Protein AF-A0A147BVW3-F1 (afdb_monomer)

Structure (mmCIF, N/CA/C/O backbone):
data_AF-A0A147BVW3-F1
#
_entry.id   AF-A0A147BVW3-F1
#
loop_
_atom_site.group_PDB
_atom_site.id
_atom_site.type_symbol
_atom_site.label_atom_id
_atom_site.label_alt_id
_atom_site.label_comp_id
_atom_site.label_asym_id
_atom_site.label_entity_id
_atom_site.label_seq_id
_atom_site.pdbx_PDB_ins_code
_atom_site.Cartn_x
_atom_site.Cartn_y
_atom_site.Cartn_z
_atom_site.occupancy
_atom_site.B_iso_or_equiv
_atom_site.auth_seq_id
_a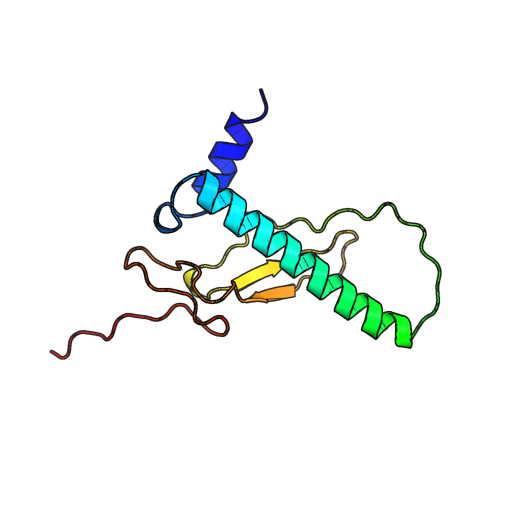tom_site.auth_comp_id
_atom_site.auth_asym_id
_atom_site.auth_atom_id
_atom_site.pdbx_PDB_model_num
ATOM 1 N N . GLY A 1 1 ? 1.844 28.881 -2.494 1.00 43.19 1 GLY A N 1
ATOM 2 C CA . GLY A 1 1 ? 0.877 28.072 -1.736 1.00 43.19 1 GLY A CA 1
ATOM 3 C C . GLY A 1 1 ? 0.669 26.772 -2.470 1.00 43.19 1 GLY A C 1
ATOM 4 O O . GLY A 1 1 ? -0.100 26.756 -3.406 1.00 43.19 1 GLY A O 1
ATOM 5 N N . THR A 1 2 ? 1.396 25.727 -2.085 1.00 51.91 2 THR A N 1
ATOM 6 C CA . THR A 1 2 ? 1.487 24.451 -2.832 1.00 51.91 2 THR A CA 1
ATOM 7 C C . THR A 1 2 ? 0.999 23.261 -1.991 1.00 51.91 2 THR A C 1
ATOM 9 O O . THR A 1 2 ? 0.745 22.173 -2.499 1.00 51.91 2 THR A O 1
ATOM 12 N N . ASN A 1 3 ? 0.810 23.479 -0.683 1.00 58.12 3 ASN A N 1
ATOM 13 C CA . ASN A 1 3 ? 0.397 22.440 0.260 1.00 58.12 3 ASN A CA 1
ATOM 14 C C . ASN A 1 3 ? -1.096 22.101 0.182 1.00 58.12 3 ASN A C 1
ATOM 16 O O . ASN A 1 3 ? -1.441 20.948 0.393 1.00 58.12 3 ASN A O 1
ATOM 20 N N . LYS A 1 4 ? -1.983 23.061 -0.126 1.00 59.66 4 LYS A N 1
ATOM 21 C CA . LYS A 1 4 ? -3.441 22.834 -0.066 1.00 59.66 4 LYS A CA 1
ATOM 22 C C . LYS A 1 4 ? -3.944 21.896 -1.167 1.00 59.66 4 LYS A C 1
ATOM 24 O O . LYS A 1 4 ? -4.655 20.952 -0.852 1.00 59.66 4 LYS A O 1
ATOM 29 N N . GLU A 1 5 ? -3.545 22.107 -2.421 1.00 66.12 5 GLU A N 1
ATOM 30 C CA . GLU A 1 5 ? -3.935 21.224 -3.535 1.00 66.12 5 GLU A CA 1
ATOM 31 C C . GLU A 1 5 ? -3.402 19.803 -3.346 1.00 66.12 5 GLU A C 1
ATOM 33 O O . GLU A 1 5 ? -4.149 18.839 -3.490 1.00 66.12 5 GLU A O 1
ATOM 38 N N . THR A 1 6 ? -2.141 19.676 -2.925 1.00 65.50 6 THR A N 1
ATOM 39 C CA . THR A 1 6 ? -1.521 18.381 -2.618 1.00 65.50 6 THR A CA 1
ATOM 40 C C . THR A 1 6 ? -2.260 17.657 -1.488 1.00 65.50 6 THR A C 1
ATOM 42 O O . THR A 1 6 ? -2.471 16.451 -1.575 1.00 65.50 6 THR A O 1
ATOM 45 N N . LEU A 1 7 ? -2.705 18.380 -0.450 1.00 67.94 7 LEU A N 1
ATOM 46 C CA . LEU A 1 7 ? -3.504 17.822 0.649 1.00 67.94 7 LEU A CA 1
ATOM 47 C C . LEU A 1 7 ? -4.872 17.317 0.176 1.00 67.94 7 LEU A C 1
ATOM 49 O O . LEU A 1 7 ? -5.304 16.243 0.584 1.00 67.94 7 LEU A O 1
ATOM 53 N N . VAL A 1 8 ? -5.547 18.091 -0.678 1.00 71.75 8 VAL A N 1
ATOM 54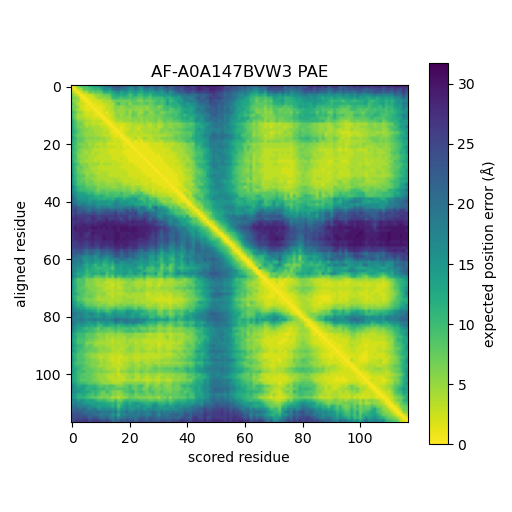 C CA . VAL A 1 8 ? -6.868 17.746 -1.224 1.00 71.75 8 VAL A CA 1
ATOM 55 C C . VAL A 1 8 ? -6.770 16.513 -2.121 1.00 71.75 8 VAL A C 1
ATOM 57 O O . VAL A 1 8 ? -7.552 15.580 -1.962 1.00 71.75 8 VAL A O 1
ATOM 60 N N . LEU A 1 9 ? -5.769 16.457 -3.002 1.00 71.81 9 LEU A N 1
ATOM 61 C CA . LEU A 1 9 ? -5.487 15.284 -3.833 1.00 71.81 9 LEU A CA 1
ATOM 62 C C . LEU A 1 9 ? -5.213 14.035 -2.990 1.00 71.81 9 LEU A C 1
ATOM 64 O O . LEU A 1 9 ? -5.760 12.970 -3.285 1.00 71.81 9 LEU A O 1
ATOM 68 N N . LEU A 1 10 ? -4.422 14.165 -1.920 1.00 74.12 10 LEU A N 1
ATOM 69 C CA . LEU A 1 10 ? -4.145 13.064 -0.995 1.00 74.12 10 LEU A CA 1
ATOM 70 C C . LEU A 1 10 ? -5.406 12.593 -0.268 1.00 74.12 10 LEU A C 1
ATOM 72 O O . LEU A 1 10 ? -5.647 11.392 -0.188 1.00 74.12 10 LEU A O 1
ATOM 76 N N . ASN A 1 11 ? -6.225 13.516 0.232 1.00 73.31 11 ASN A N 1
ATOM 77 C CA . ASN A 1 11 ? -7.444 13.169 0.959 1.00 73.31 11 ASN A CA 1
ATOM 78 C C . ASN A 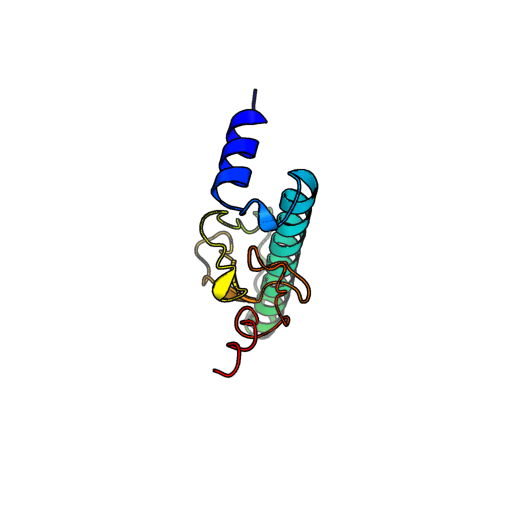1 11 ? -8.529 12.560 0.070 1.00 73.31 11 ASN A C 1
ATOM 80 O O . ASN A 1 11 ? -9.230 11.664 0.527 1.00 73.31 11 ASN A O 1
ATOM 84 N N . ASN A 1 12 ? -8.639 12.996 -1.185 1.00 75.62 12 ASN A N 1
ATOM 85 C CA . ASN A 1 12 ? -9.605 12.437 -2.130 1.00 75.62 12 ASN A CA 1
ATOM 86 C C . ASN A 1 12 ? -9.199 11.047 -2.633 1.00 75.62 12 ASN A C 1
ATOM 88 O O . ASN A 1 12 ? -10.059 10.242 -2.977 1.00 75.62 12 ASN A O 1
ATOM 92 N N . SER A 1 13 ? -7.896 10.773 -2.697 1.00 76.81 13 SER A N 1
ATOM 93 C CA . SER A 1 13 ? -7.376 9.544 -3.303 1.00 76.81 13 SER A CA 1
ATOM 94 C C . SER A 1 13 ? -7.051 8.454 -2.282 1.00 76.81 13 SER A C 1
ATOM 96 O O . SER A 1 13 ? -7.150 7.268 -2.586 1.00 76.81 13 SER A O 1
ATOM 98 N N . VAL A 1 14 ? -6.662 8.845 -1.065 1.00 83.75 14 VAL A N 1
ATOM 99 C CA . VAL A 1 14 ? -6.388 7.927 0.041 1.00 83.75 14 VAL A CA 1
ATOM 100 C C . VAL A 1 14 ? -7.523 8.033 1.063 1.00 83.75 14 VAL A C 1
ATOM 102 O O . VAL A 1 14 ? -7.678 9.090 1.692 1.00 83.75 14 VAL A O 1
ATOM 105 N N . PRO A 1 15 ? -8.303 6.957 1.265 1.00 84.75 15 PRO A N 1
ATOM 106 C CA . PRO A 1 15 ? -9.438 6.962 2.176 1.00 84.75 15 PRO A CA 1
ATOM 107 C C . PRO A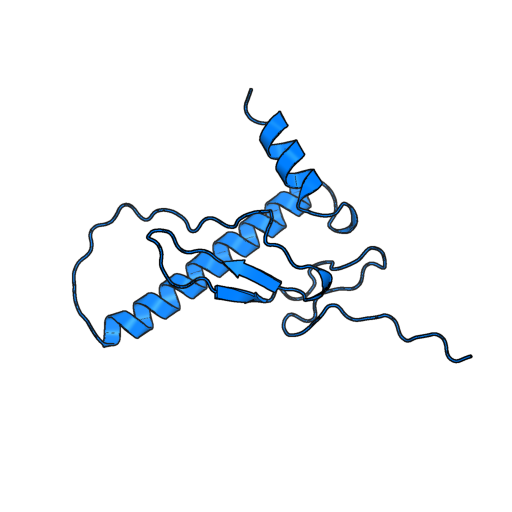 1 15 ? -9.067 7.348 3.610 1.00 84.75 15 PRO A C 1
ATOM 109 O O . PRO A 1 15 ? -7.959 7.098 4.080 1.00 84.75 15 PRO A O 1
ATOM 112 N N . GLU A 1 16 ? -10.026 7.912 4.342 1.00 85.31 16 GLU A N 1
ATOM 113 C CA . GLU A 1 16 ? -9.843 8.311 5.746 1.00 85.31 16 GLU A CA 1
ATOM 114 C C . GLU A 1 16 ? -9.498 7.145 6.675 1.00 85.31 16 GLU A C 1
ATOM 116 O O . GLU A 1 16 ? -8.789 7.342 7.656 1.00 85.31 16 GLU A O 1
ATOM 121 N N . PHE A 1 17 ? -9.935 5.923 6.352 1.00 84.44 17 PHE A N 1
ATOM 122 C CA . PHE A 1 17 ? -9.635 4.748 7.174 1.00 84.44 17 PHE A CA 1
ATOM 123 C C . PHE A 1 17 ? -8.141 4.408 7.221 1.00 84.44 17 PHE A C 1
ATOM 125 O O . PHE A 1 17 ? -7.728 3.675 8.112 1.00 84.44 17 PHE A O 1
ATOM 132 N N . VAL A 1 18 ? -7.337 4.916 6.278 1.00 84.69 18 VAL A N 1
ATOM 133 C CA . VAL A 1 18 ? -5.878 4.730 6.277 1.00 84.69 18 VAL A CA 1
ATOM 134 C C . VAL A 1 18 ? -5.226 5.496 7.427 1.00 84.69 18 VAL A C 1
ATOM 136 O O . VAL A 1 18 ? -4.205 5.048 7.935 1.00 84.69 18 VAL A O 1
ATOM 139 N N . GLY A 1 19 ? -5.827 6.613 7.851 1.00 85.12 19 GLY A N 1
ATOM 140 C CA . GLY A 1 19 ? -5.347 7.426 8.962 1.00 85.12 19 GLY A CA 1
ATOM 141 C C . GLY A 1 19 ? -5.208 8.911 8.631 1.00 85.12 19 GLY A C 1
ATOM 142 O O . GLY A 1 19 ? -5.835 9.452 7.715 1.00 85.12 19 GLY A O 1
ATOM 143 N N . SER A 1 20 ? -4.380 9.577 9.426 1.00 86.69 20 SER A N 1
ATOM 144 C CA . SER A 1 2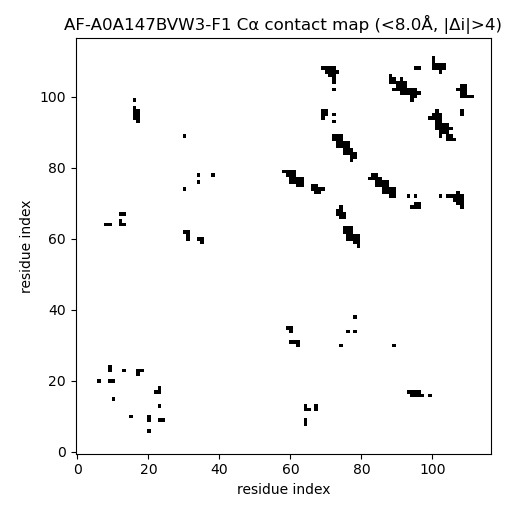0 ? -3.993 10.980 9.318 1.00 86.69 20 SER A CA 1
ATOM 145 C C . SER A 1 20 ? -3.220 11.288 8.031 1.00 86.69 20 SER A C 1
ATOM 147 O O . SER A 1 20 ? -2.716 10.407 7.338 1.00 86.69 20 SER A O 1
ATOM 149 N N . TYR A 1 21 ? -3.089 12.574 7.704 1.00 83.19 21 TYR A N 1
ATOM 150 C CA . TYR A 1 21 ? -2.353 13.016 6.517 1.00 83.19 21 TYR A CA 1
ATOM 151 C C . TYR A 1 21 ? -0.901 12.508 6.465 1.00 83.19 21 TYR A C 1
ATOM 153 O O . TYR A 1 21 ? -0.419 12.157 5.388 1.00 83.19 21 TYR A O 1
ATOM 161 N N . GLU A 1 22 ? -0.222 12.437 7.611 1.00 83.81 22 GLU A N 1
ATOM 162 C CA . GLU A 1 22 ? 1.153 11.936 7.681 1.00 83.81 22 GLU A CA 1
ATOM 163 C C . GLU A 1 22 ? 1.219 10.417 7.446 1.00 83.81 22 GLU A C 1
ATOM 165 O O . GLU A 1 22 ? 2.050 9.974 6.658 1.00 83.81 22 GLU A O 1
ATOM 170 N N . GLU A 1 23 ? 0.277 9.632 7.981 1.00 86.06 23 GLU A N 1
ATOM 171 C CA . GLU A 1 23 ? 0.180 8.187 7.689 1.00 86.06 23 GLU A CA 1
ATOM 172 C C . GLU A 1 23 ? -0.097 7.931 6.199 1.00 86.06 23 GLU A C 1
ATOM 174 O O . GLU A 1 23 ? 0.506 7.057 5.573 1.00 86.06 23 GLU A O 1
ATOM 179 N N . LYS A 1 24 ? -0.964 8.744 5.581 1.00 85.62 24 LYS A N 1
ATOM 180 C CA . LYS A 1 24 ? -1.250 8.652 4.141 1.00 85.62 24 LYS A CA 1
ATOM 181 C C . LYS A 1 24 ? -0.017 8.973 3.287 1.00 85.62 24 LYS A C 1
ATOM 183 O O . LYS A 1 24 ? 0.221 8.307 2.279 1.00 85.62 24 LYS A O 1
ATOM 188 N N . LYS A 1 25 ? 0.773 9.984 3.670 1.00 84.44 25 LYS A N 1
ATOM 189 C CA . LYS A 1 25 ? 2.042 10.323 3.002 1.00 84.44 25 LYS A CA 1
ATOM 190 C C . LYS A 1 25 ? 3.072 9.207 3.135 1.00 84.44 25 LYS A C 1
ATOM 192 O O . LYS A 1 25 ? 3.733 8.880 2.151 1.00 84.44 25 LYS A O 1
ATOM 197 N N . GLU A 1 26 ? 3.223 8.647 4.331 1.00 85.81 26 GLU A N 1
ATOM 198 C CA . GLU A 1 26 ? 4.178 7.572 4.601 1.00 85.81 26 GLU A CA 1
ATOM 199 C C . GLU A 1 26 ? 3.843 6.319 3.782 1.00 85.81 26 GLU A C 1
ATOM 201 O O . GLU A 1 26 ? 4.718 5.733 3.134 1.00 85.81 26 GLU A O 1
ATOM 206 N N . LEU A 1 27 ? 2.553 5.976 3.702 1.00 85.38 27 LEU A N 1
ATOM 207 C CA . LEU A 1 27 ? 2.068 4.895 2.851 1.00 85.38 27 LEU A CA 1
ATOM 208 C C . LEU A 1 27 ? 2.438 5.126 1.378 1.00 85.38 27 LEU A C 1
ATOM 210 O O . LEU A 1 27 ? 2.974 4.236 0.715 1.00 85.38 27 LEU A O 1
ATOM 214 N N . LEU A 1 28 ? 2.223 6.342 0.869 1.00 82.62 28 LEU A N 1
ATOM 215 C CA . LEU A 1 28 ? 2.605 6.701 -0.496 1.00 82.62 28 LEU A CA 1
ATOM 216 C C . LEU A 1 28 ? 4.113 6.610 -0.739 1.00 82.62 28 LEU A C 1
ATOM 218 O O . LEU A 1 28 ? 4.540 6.094 -1.772 1.00 82.62 28 LEU A O 1
ATOM 222 N N . SER A 1 29 ? 4.919 7.101 0.203 1.00 83.12 29 SER A N 1
ATOM 223 C CA . SER A 1 29 ? 6.382 7.018 0.139 1.00 83.12 29 SER A CA 1
ATOM 224 C C . SER A 1 29 ? 6.847 5.561 0.035 1.00 83.12 29 SER A C 1
ATOM 226 O O . SER A 1 29 ? 7.716 5.218 -0.776 1.00 83.12 29 SER A O 1
ATOM 228 N N . THR A 1 30 ? 6.188 4.672 0.780 1.00 84.81 30 THR A N 1
ATOM 229 C CA . THR A 1 30 ? 6.429 3.226 0.736 1.00 84.81 30 THR A CA 1
ATOM 230 C C . THR A 1 30 ? 6.085 2.642 -0.633 1.00 84.81 30 THR A C 1
ATOM 232 O O . THR A 1 30 ? 6.878 1.885 -1.200 1.00 84.81 30 THR A O 1
ATOM 235 N N . PHE A 1 31 ? 4.949 3.030 -1.220 1.00 83.81 31 PHE A N 1
ATOM 236 C CA . PHE A 1 31 ? 4.586 2.596 -2.569 1.00 83.81 31 PHE A CA 1
ATOM 237 C C . PHE A 1 31 ? 5.618 3.055 -3.611 1.00 83.81 31 PHE A C 1
ATOM 239 O O . PHE A 1 31 ? 6.043 2.250 -4.442 1.00 83.81 31 PHE A O 1
ATOM 246 N N . ILE A 1 32 ? 6.069 4.317 -3.552 1.00 79.56 32 ILE A N 1
ATOM 247 C CA . ILE A 1 32 ? 7.076 4.875 -4.478 1.00 79.56 32 ILE A CA 1
ATOM 248 C C . ILE A 1 32 ? 8.399 4.115 -4.348 1.00 79.56 32 ILE A C 1
ATOM 250 O O . ILE A 1 32 ? 9.034 3.778 -5.349 1.00 79.56 32 ILE A O 1
ATOM 254 N N . THR A 1 33 ? 8.803 3.803 -3.118 1.00 82.19 33 THR A N 1
ATOM 255 C CA . THR A 1 33 ? 10.016 3.025 -2.844 1.00 82.19 33 THR A CA 1
ATOM 256 C C . THR A 1 33 ? 9.910 1.625 -3.442 1.00 82.19 33 THR A C 1
ATOM 258 O O . THR A 1 33 ? 10.792 1.212 -4.192 1.00 82.19 33 THR A O 1
ATOM 261 N N . SER A 1 34 ? 8.789 0.936 -3.214 1.00 80.00 34 SER A N 1
ATOM 262 C CA . SER A 1 34 ? 8.530 -0.392 -3.781 1.00 80.00 34 SER A CA 1
ATOM 263 C C . SER A 1 34 ? 8.554 -0.373 -5.318 1.00 80.00 34 SER A C 1
ATOM 265 O O . SER A 1 34 ? 9.182 -1.223 -5.953 1.00 80.00 34 SER A O 1
ATOM 267 N N . CYS A 1 35 ? 7.946 0.649 -5.930 1.00 77.06 35 CYS A N 1
ATOM 268 C CA . CYS A 1 35 ? 7.998 0.907 -7.370 1.00 77.06 35 CYS A CA 1
ATOM 269 C C . CYS A 1 35 ? 9.435 0.999 -7.902 1.00 77.06 35 CYS A C 1
ATOM 271 O O . CYS A 1 35 ? 9.782 0.364 -8.901 1.00 77.06 35 CYS A O 1
ATOM 273 N N . ASN A 1 36 ? 10.280 1.783 -7.226 1.00 74.38 36 ASN A N 1
ATOM 274 C CA . ASN A 1 36 ? 11.686 1.953 -7.585 1.00 74.38 36 ASN A CA 1
ATOM 275 C C . ASN A 1 36 ? 12.467 0.642 -7.480 1.00 74.38 36 ASN A C 1
ATOM 277 O O . ASN A 1 36 ? 13.203 0.291 -8.403 1.00 74.38 36 ASN A O 1
ATOM 281 N N . THR A 1 37 ? 12.273 -0.112 -6.398 1.00 75.50 37 THR A N 1
ATOM 282 C CA . THR A 1 37 ? 12.922 -1.413 -6.201 1.00 75.50 37 THR A CA 1
ATOM 283 C C . THR A 1 37 ? 12.519 -2.406 -7.289 1.00 75.50 37 THR A C 1
ATOM 285 O O . THR A 1 37 ? 13.377 -3.078 -7.865 1.00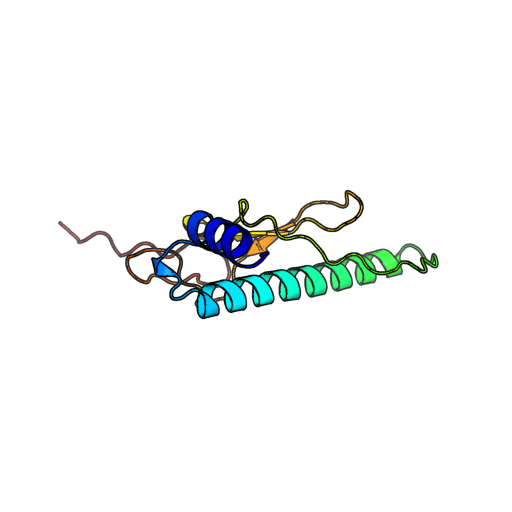 75.50 37 THR A O 1
ATOM 288 N N . LYS A 1 38 ? 11.223 -2.479 -7.628 1.00 72.88 38 LYS A N 1
ATOM 289 C CA . LYS A 1 38 ? 10.747 -3.369 -8.693 1.00 72.88 38 LYS A CA 1
ATOM 290 C C . LYS A 1 38 ? 11.305 -2.960 -10.052 1.00 72.88 38 LYS A C 1
ATOM 292 O O . LYS A 1 38 ? 11.749 -3.838 -10.787 1.00 72.88 38 LYS A O 1
ATOM 297 N N . ARG A 1 39 ? 11.358 -1.656 -10.355 1.00 68.56 39 ARG A N 1
ATOM 298 C CA . ARG A 1 39 ? 12.006 -1.145 -11.570 1.00 68.56 39 ARG A CA 1
ATOM 299 C C . ARG A 1 39 ? 13.454 -1.610 -11.642 1.00 68.56 39 ARG A C 1
ATOM 301 O O . ARG A 1 39 ? 13.792 -2.237 -12.629 1.00 68.56 39 ARG A O 1
ATOM 308 N N . MET A 1 40 ? 14.270 -1.381 -10.609 1.00 64.12 40 MET A N 1
ATOM 309 C CA . MET A 1 40 ? 15.682 -1.792 -10.618 1.00 64.12 40 MET A CA 1
ATOM 310 C C . MET A 1 40 ? 15.872 -3.298 -10.812 1.00 64.12 40 MET A C 1
ATOM 312 O O . MET A 1 40 ? 16.797 -3.704 -11.509 1.00 64.12 40 MET A O 1
ATOM 316 N N . ASN A 1 41 ? 14.988 -4.130 -10.256 1.00 61.47 41 ASN A N 1
ATOM 317 C CA . ASN A 1 41 ? 15.008 -5.568 -10.518 1.00 61.47 41 ASN A CA 1
ATOM 318 C C . ASN A 1 41 ? 14.686 -5.891 -11.984 1.00 61.47 41 ASN A C 1
ATOM 320 O O . ASN A 1 41 ? 15.366 -6.724 -12.572 1.00 61.47 41 ASN A O 1
ATOM 324 N N . VAL A 1 42 ? 13.703 -5.221 -12.594 1.00 59.88 42 VAL A N 1
ATOM 325 C CA . VAL A 1 42 ? 13.391 -5.391 -14.024 1.00 59.88 42 VAL A CA 1
ATOM 326 C C . VAL A 1 42 ? 14.545 -4.893 -14.894 1.00 59.88 42 VAL A C 1
ATOM 328 O O . VAL A 1 42 ? 15.008 -5.652 -15.736 1.00 59.88 42 VAL A O 1
ATOM 331 N N . THR A 1 43 ? 15.092 -3.695 -14.645 1.00 56.72 43 THR A N 1
ATOM 332 C CA . THR A 1 43 ? 16.256 -3.194 -15.392 1.00 56.72 43 THR A CA 1
ATOM 333 C C . THR A 1 43 ? 17.480 -4.074 -15.188 1.00 56.72 43 THR A C 1
ATOM 335 O O . THR A 1 43 ? 18.250 -4.220 -16.119 1.00 56.72 43 THR A O 1
ATOM 338 N N . SER A 1 44 ? 17.682 -4.679 -14.014 1.00 53.28 44 SER A N 1
ATOM 339 C CA . SER A 1 44 ? 18.778 -5.627 -13.757 1.00 53.28 44 SER A CA 1
ATOM 340 C C . SER A 1 44 ? 18.597 -6.948 -14.515 1.00 53.28 44 SER A C 1
ATOM 342 O O . SER A 1 44 ? 19.559 -7.483 -15.067 1.00 53.28 44 SER A O 1
ATOM 344 N N . VAL A 1 45 ? 17.363 -7.457 -14.611 1.00 50.47 45 VAL A N 1
ATOM 345 C CA . VAL A 1 45 ? 17.027 -8.627 -15.441 1.00 50.47 45 VAL A CA 1
ATOM 346 C C . VAL A 1 45 ? 17.191 -8.306 -16.933 1.00 50.47 45 VAL A C 1
ATOM 348 O O . VAL A 1 45 ? 17.758 -9.106 -17.671 1.00 50.47 45 VAL A O 1
ATOM 351 N N . GLU A 1 46 ? 16.783 -7.117 -17.370 1.00 49.81 46 GLU A N 1
ATOM 352 C CA . GLU A 1 46 ? 16.921 -6.640 -18.752 1.00 49.81 46 GLU A CA 1
ATOM 353 C C . GLU A 1 46 ? 18.381 -6.282 -19.105 1.00 49.81 46 GLU A C 1
ATOM 355 O O . GLU A 1 46 ? 18.845 -6.558 -20.211 1.00 49.81 46 GLU A O 1
ATOM 360 N N . SER A 1 47 ? 19.169 -5.816 -18.129 1.00 44.50 47 SER A N 1
ATOM 361 C CA . SER A 1 47 ? 20.617 -5.563 -18.252 1.00 44.50 47 SER A CA 1
ATOM 362 C C . SER A 1 47 ? 21.439 -6.842 -18.420 1.00 44.50 47 SER A C 1
ATOM 364 O O . SER A 1 47 ? 22.588 -6.767 -18.847 1.00 44.50 47 SER A O 1
ATOM 366 N N . LYS A 1 48 ? 20.873 -8.027 -18.145 1.00 46.94 48 LYS A N 1
ATOM 367 C CA . LYS A 1 48 ? 21.496 -9.300 -18.549 1.00 46.94 48 LYS A CA 1
ATOM 368 C C . LYS A 1 48 ? 21.343 -9.585 -20.049 1.00 46.94 48 LYS A C 1
ATOM 370 O O . LYS A 1 48 ? 21.993 -10.503 -20.537 1.00 46.94 48 LYS A O 1
ATOM 375 N N . THR A 1 49 ? 20.534 -8.806 -20.776 1.00 46.66 49 THR A N 1
ATOM 376 C CA . THR A 1 49 ? 20.258 -9.017 -22.209 1.00 46.66 49 THR A CA 1
ATOM 377 C C . THR A 1 49 ? 20.709 -7.860 -23.102 1.00 46.66 49 THR A C 1
ATOM 379 O O . THR A 1 49 ? 20.960 -8.090 -24.279 1.00 46.66 49 THR A O 1
ATOM 382 N N . LEU A 1 50 ? 20.912 -6.642 -22.594 1.00 39.66 50 LEU A N 1
ATOM 383 C CA . LEU A 1 50 ? 21.521 -5.580 -23.398 1.00 39.66 50 LEU A CA 1
ATOM 384 C C . LEU A 1 50 ? 22.307 -4.600 -22.533 1.00 39.66 50 LEU A C 1
ATOM 386 O O . LEU A 1 50 ? 21.757 -3.761 -21.824 1.00 39.66 50 LEU A O 1
ATOM 390 N N . ALA A 1 51 ? 23.630 -4.688 -22.649 1.00 46.56 51 ALA A N 1
ATOM 391 C CA . ALA A 1 51 ? 24.510 -3.587 -22.320 1.00 46.56 51 ALA A CA 1
ATOM 392 C C . ALA A 1 51 ? 24.155 -2.410 -23.234 1.00 46.56 51 ALA A C 1
ATOM 394 O O . ALA A 1 51 ? 24.482 -2.436 -24.416 1.00 46.56 51 ALA A O 1
ATOM 395 N N . ASN A 1 52 ? 23.504 -1.376 -22.706 1.00 39.47 52 ASN A N 1
ATOM 396 C CA . ASN A 1 52 ? 23.721 -0.034 -23.220 1.00 39.47 52 ASN A CA 1
ATOM 397 C C . ASN A 1 52 ? 23.449 1.041 -22.169 1.00 39.47 52 ASN A C 1
ATOM 399 O O . ASN A 1 52 ? 22.349 1.229 -21.663 1.00 39.47 52 ASN A O 1
ATOM 403 N N . LYS A 1 53 ? 24.549 1.729 -21.872 1.00 56.72 53 LYS A N 1
ATOM 404 C CA . LYS A 1 53 ? 24.700 3.075 -21.334 1.00 56.72 53 LYS A CA 1
ATOM 405 C C . LYS A 1 53 ? 23.466 3.963 -21.544 1.00 56.72 53 LYS A C 1
ATOM 407 O O . LYS A 1 53 ? 23.243 4.449 -22.647 1.00 56.72 53 LYS A O 1
ATOM 412 N N . GLU A 1 54 ? 22.775 4.294 -20.458 1.00 41.09 54 GLU A N 1
ATOM 413 C CA . GLU A 1 54 ? 21.918 5.478 -20.415 1.00 41.09 54 GLU A CA 1
ATOM 414 C C . GLU A 1 54 ? 22.245 6.300 -19.165 1.00 41.09 54 GLU A C 1
ATOM 416 O O . GLU A 1 54 ? 21.813 6.032 -18.046 1.00 41.09 54 GLU A O 1
ATOM 421 N N . THR A 1 55 ? 23.079 7.318 -19.370 1.00 53.88 55 THR A N 1
ATOM 422 C CA . THR A 1 55 ? 23.098 8.531 -18.554 1.00 53.88 55 THR A CA 1
ATOM 423 C C . THR A 1 55 ? 21.708 9.159 -18.617 1.00 53.88 55 THR A C 1
ATOM 425 O O . THR A 1 55 ? 21.407 9.880 -19.562 1.00 53.88 55 THR A O 1
ATOM 428 N N . ALA A 1 56 ? 20.862 8.890 -17.627 1.00 41.59 56 ALA A N 1
ATOM 429 C CA . ALA A 1 56 ? 19.582 9.563 -17.483 1.00 41.59 56 ALA A CA 1
ATOM 430 C C . ALA A 1 56 ? 19.422 10.020 -16.036 1.00 41.59 56 ALA A C 1
ATOM 432 O O . ALA A 1 56 ? 19.425 9.213 -15.107 1.00 41.59 56 ALA A O 1
ATOM 433 N N . THR A 1 57 ? 19.283 11.333 -15.855 1.00 45.78 57 THR A N 1
ATOM 434 C CA . THR A 1 57 ? 18.631 11.953 -14.700 1.00 45.78 57 THR A CA 1
ATOM 435 C C . THR A 1 57 ? 17.360 11.159 -14.410 1.00 45.78 57 THR A C 1
ATOM 437 O O . THR A 1 57 ? 16.375 11.322 -15.122 1.00 45.78 57 THR A O 1
ATOM 440 N N . ASN A 1 58 ? 17.417 10.220 -13.458 1.00 49.94 58 ASN A N 1
ATOM 441 C CA . ASN A 1 58 ? 16.355 9.244 -13.230 1.00 49.94 58 ASN A CA 1
ATOM 442 C C . ASN A 1 58 ? 15.071 9.999 -12.888 1.00 49.94 58 ASN A C 1
ATOM 444 O O . ASN A 1 58 ? 14.987 10.554 -11.789 1.00 49.94 58 ASN A O 1
ATOM 448 N N . PRO A 1 59 ? 14.060 10.035 -13.771 1.00 51.28 59 PRO A N 1
ATOM 449 C CA . PRO A 1 59 ? 12.780 10.551 -13.351 1.00 51.28 59 PRO A CA 1
ATOM 450 C C . PRO A 1 59 ? 12.254 9.536 -12.328 1.00 51.28 59 PRO A C 1
ATOM 452 O O . PRO A 1 59 ? 12.314 8.320 -12.556 1.00 51.28 59 PRO A O 1
ATOM 455 N N . SER A 1 60 ? 11.820 10.010 -11.165 1.00 51.16 60 SER A N 1
ATOM 456 C CA . SER A 1 60 ? 11.189 9.141 -10.173 1.00 51.16 60 SER A CA 1
ATOM 457 C C . SER A 1 60 ? 9.890 8.572 -10.762 1.00 51.16 60 SER A C 1
ATOM 459 O O . SER A 1 60 ? 9.154 9.316 -11.417 1.00 51.16 60 SER A O 1
ATOM 461 N N . PRO A 1 61 ? 9.587 7.274 -10.575 1.00 54.88 61 PRO A N 1
ATOM 462 C CA . PRO A 1 61 ? 8.308 6.704 -10.972 1.00 54.88 61 PRO A CA 1
ATOM 463 C C . PRO A 1 61 ? 7.181 7.485 -10.306 1.00 54.88 61 PRO A C 1
ATOM 465 O O . PRO A 1 61 ? 7.214 7.764 -9.106 1.00 54.88 61 PRO A O 1
ATOM 468 N N . ALA A 1 62 ? 6.194 7.85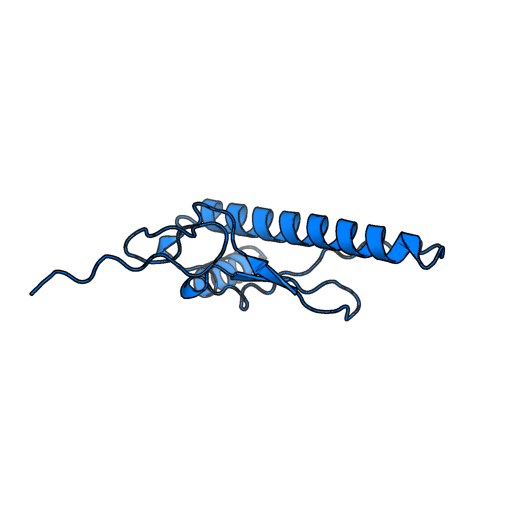6 -11.114 1.00 57.00 62 ALA A N 1
ATOM 469 C CA . ALA A 1 62 ? 5.028 8.574 -10.646 1.00 57.00 62 ALA A CA 1
ATOM 470 C C . ALA A 1 62 ? 3.964 7.547 -10.267 1.00 57.00 62 ALA A C 1
ATOM 472 O O . ALA A 1 62 ? 3.452 6.813 -11.115 1.00 57.00 62 ALA A O 1
ATOM 473 N N . ILE A 1 63 ? 3.617 7.505 -8.986 1.00 57.31 63 ILE A N 1
ATOM 474 C CA . ILE A 1 63 ? 2.396 6.834 -8.556 1.00 57.31 63 ILE A CA 1
ATOM 475 C C . ILE A 1 63 ? 1.267 7.827 -8.755 1.00 57.31 63 ILE A C 1
ATOM 477 O O . ILE A 1 63 ? 1.233 8.881 -8.121 1.00 57.31 63 ILE A O 1
ATOM 481 N N . SER A 1 64 ? 0.347 7.499 -9.658 1.00 61.97 64 SER A N 1
ATOM 482 C CA . SER A 1 64 ? -0.913 8.223 -9.711 1.00 61.97 64 SER A CA 1
ATOM 483 C C . SER A 1 64 ? -1.709 7.856 -8.465 1.00 61.97 64 SER A C 1
ATOM 485 O O . SER A 1 64 ? -2.073 6.697 -8.274 1.00 61.97 64 SER A O 1
ATOM 487 N N . LEU A 1 65 ? -1.988 8.852 -7.626 1.00 61.94 65 LEU A N 1
ATOM 488 C CA . LEU A 1 65 ? -2.848 8.734 -6.448 1.00 61.94 65 LEU A CA 1
ATOM 489 C C . LEU A 1 65 ? -4.220 8.109 -6.783 1.00 61.94 65 LEU A C 1
ATOM 491 O O . LEU A 1 65 ? -4.794 7.398 -5.969 1.00 61.94 65 LEU A O 1
ATOM 495 N N . ILE A 1 66 ? -4.702 8.302 -8.013 1.00 60.66 66 ILE A N 1
ATOM 496 C CA . ILE A 1 66 ? -5.983 7.787 -8.525 1.00 60.66 66 ILE A CA 1
ATOM 497 C C . ILE A 1 66 ? -5.937 6.264 -8.778 1.00 60.66 66 ILE A C 1
ATOM 499 O O . ILE A 1 66 ? -6.963 5.631 -9.002 1.00 60.66 66 ILE A O 1
ATOM 503 N N . SER A 1 67 ? -4.758 5.642 -8.731 1.00 76.75 67 SER A N 1
ATOM 504 C CA . SER A 1 67 ? -4.560 4.226 -9.058 1.00 76.75 67 SER A CA 1
ATOM 505 C C . SER A 1 67 ? -4.238 3.364 -7.831 1.00 76.75 67 SER A C 1
ATOM 507 O O . SER A 1 67 ? -3.417 2.444 -7.901 1.00 76.75 67 SER A O 1
ATOM 509 N N . LEU A 1 68 ? -4.882 3.677 -6.702 1.00 83.81 68 LEU A N 1
ATOM 510 C CA . LEU A 1 68 ? -4.848 2.898 -5.465 1.00 83.81 68 LEU A CA 1
ATOM 511 C C . LEU A 1 68 ? -6.119 2.047 -5.349 1.00 83.81 68 LEU A C 1
ATOM 513 O O . LEU A 1 68 ? -7.225 2.574 -5.246 1.00 83.81 68 LEU A O 1
ATOM 517 N N . TYR A 1 69 ? -5.968 0.725 -5.320 1.00 87.50 69 TYR A N 1
ATOM 518 C CA . TYR A 1 69 ? -7.072 -0.231 -5.250 1.00 87.50 69 TYR A CA 1
ATOM 519 C C . TYR A 1 69 ? -7.066 -0.954 -3.902 1.00 87.50 69 TYR A C 1
ATOM 521 O O . TYR A 1 69 ? -6.653 -2.108 -3.803 1.00 87.50 69 TYR A O 1
ATOM 529 N N . PHE A 1 70 ? -7.548 -0.279 -2.853 1.00 85.94 70 PHE A N 1
ATOM 530 C CA . PHE A 1 70 ? -7.554 -0.811 -1.482 1.00 85.94 70 PHE A CA 1
ATOM 531 C C . PHE A 1 70 ? -8.326 -2.132 -1.344 1.00 85.94 70 PHE A C 1
ATOM 533 O O . PHE A 1 70 ? -7.840 -3.044 -0.688 1.00 85.94 70 PHE A O 1
ATOM 540 N N . HIS A 1 71 ? -9.460 -2.302 -2.033 1.00 85.75 71 HIS A N 1
ATOM 541 C CA . HIS A 1 71 ? -10.219 -3.561 -1.992 1.00 85.75 71 HIS A CA 1
ATOM 542 C C . HIS A 1 71 ? -9.420 -4.759 -2.531 1.00 85.75 71 HIS A C 1
ATOM 544 O O . HIS A 1 71 ? -9.453 -5.848 -1.963 1.00 85.75 71 HIS A O 1
ATOM 550 N N . ASN A 1 72 ? -8.650 -4.535 -3.596 1.00 88.44 72 ASN A N 1
ATOM 551 C CA . ASN A 1 72 ? -7.788 -5.551 -4.194 1.00 88.44 72 ASN A CA 1
ATOM 552 C C . ASN A 1 72 ? -6.385 -5.550 -3.587 1.00 88.44 72 ASN A C 1
ATOM 554 O O . ASN A 1 72 ? -5.528 -6.262 -4.095 1.00 88.44 72 ASN A O 1
ATOM 558 N N . CYS A 1 73 ? -6.125 -4.718 -2.572 1.00 89.88 73 CYS A N 1
ATO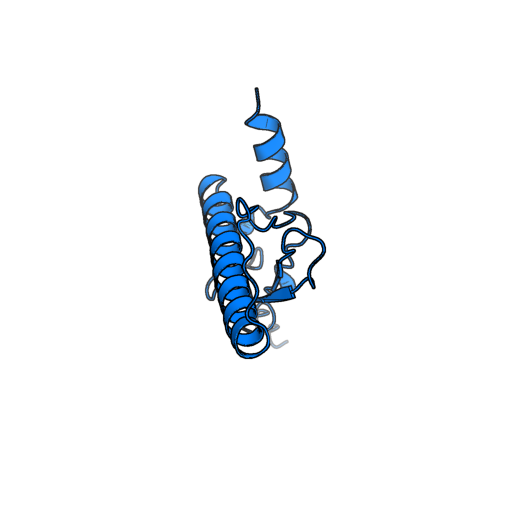M 559 C CA . CYS A 1 73 ? -4.806 -4.538 -1.980 1.00 89.88 73 CYS A CA 1
ATOM 560 C C . CYS A 1 73 ? -3.699 -4.362 -3.022 1.00 89.88 73 CYS A C 1
ATOM 562 O O . CYS A 1 73 ? -2.622 -4.936 -2.904 1.00 89.88 73 CYS A O 1
ATOM 564 N N . THR A 1 74 ? -3.960 -3.570 -4.062 1.00 89.44 74 THR A N 1
ATOM 565 C CA . THR A 1 74 ? -3.015 -3.344 -5.159 1.00 89.44 74 THR A CA 1
ATOM 566 C C . THR A 1 74 ? -2.905 -1.871 -5.510 1.00 89.44 74 THR A C 1
ATOM 568 O O . THR A 1 74 ? -3.812 -1.076 -5.274 1.00 89.44 74 THR A O 1
ATOM 571 N N . PHE A 1 75 ? -1.777 -1.485 -6.092 1.00 87.12 75 PHE A N 1
ATOM 572 C CA . PHE A 1 75 ? -1.558 -0.153 -6.633 1.00 87.12 75 PHE A CA 1
ATOM 573 C C . PHE A 1 75 ? -0.845 -0.228 -7.978 1.00 87.12 75 PHE A C 1
ATOM 575 O O . PHE A 1 75 ? -0.103 -1.168 -8.267 1.00 87.12 75 PHE A O 1
ATOM 582 N N . LEU A 1 76 ? -1.087 0.774 -8.816 1.00 84.81 76 LEU A N 1
ATOM 583 C CA . LEU A 1 76 ? -0.504 0.842 -10.146 1.00 84.81 76 LEU A CA 1
ATOM 584 C C . LEU A 1 76 ? 0.807 1.631 -10.124 1.00 84.81 76 LEU A C 1
ATOM 586 O O . LEU A 1 76 ? 0.840 2.820 -9.806 1.00 84.81 76 LEU A O 1
ATOM 590 N N . CYS A 1 77 ? 1.886 0.967 -10.514 1.00 81.38 77 CYS A N 1
ATOM 591 C CA . CYS A 1 77 ? 3.200 1.555 -10.675 1.00 81.38 77 CYS A CA 1
ATOM 592 C C . CYS A 1 77 ? 3.443 1.925 -12.138 1.00 81.38 77 CYS A C 1
ATOM 594 O O . CYS A 1 77 ? 3.601 1.038 -12.983 1.00 81.38 77 CYS A O 1
ATOM 596 N N . LYS A 1 78 ? 3.502 3.225 -12.448 1.00 76.62 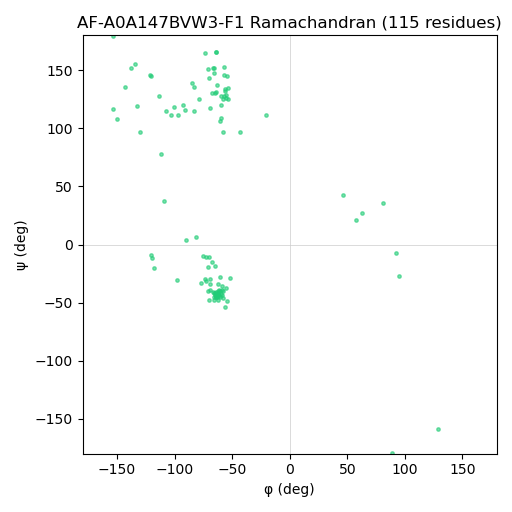78 LYS A N 1
ATOM 597 C CA . LYS A 1 78 ? 3.839 3.700 -13.793 1.00 76.62 78 LYS A CA 1
ATOM 598 C C . LYS A 1 78 ? 5.290 4.196 -13.829 1.00 76.62 78 LYS A C 1
ATOM 600 O O . LYS A 1 78 ? 5.598 5.217 -13.207 1.00 76.62 78 LYS A O 1
ATOM 605 N N . PRO A 1 79 ? 6.201 3.498 -14.528 1.00 68.06 79 PRO A N 1
ATOM 606 C CA . PRO A 1 79 ? 7.557 3.991 -14.698 1.00 68.06 79 PRO A CA 1
ATOM 607 C C . PRO A 1 79 ? 7.555 5.261 -15.565 1.00 68.06 79 PRO A C 1
ATOM 609 O O . PRO A 1 79 ? 6.681 5.434 -16.423 1.00 68.06 79 PRO A O 1
ATOM 612 N N . PRO A 1 80 ? 8.532 6.158 -15.379 1.00 58.97 80 PRO A N 1
ATOM 613 C CA . PRO A 1 80 ? 8.729 7.254 -16.310 1.00 58.97 80 PRO A CA 1
ATOM 614 C C . PRO A 1 80 ? 9.295 6.705 -17.626 1.00 58.97 80 PRO A C 1
ATOM 616 O O . PRO A 1 80 ? 9.987 5.690 -17.618 1.00 58.97 80 PRO A O 1
ATOM 619 N N . ASN A 1 81 ? 9.001 7.378 -18.741 1.00 61.22 81 ASN A N 1
ATOM 620 C CA . ASN A 1 81 ? 9.368 6.993 -20.118 1.00 61.22 81 ASN A CA 1
ATOM 621 C C . ASN A 1 81 ? 8.464 5.939 -20.787 1.00 61.22 81 ASN A C 1
ATOM 623 O O . ASN A 1 81 ? 8.942 5.131 -21.574 1.00 61.22 81 ASN A O 1
ATOM 627 N N . ASN A 1 82 ? 7.151 5.955 -20.517 1.00 61.38 82 ASN A N 1
ATOM 628 C CA . ASN A 1 82 ? 6.160 5.090 -21.189 1.00 61.38 82 ASN A CA 1
ATOM 629 C C . ASN A 1 82 ? 6.438 3.578 -21.076 1.00 61.38 82 ASN A C 1
ATOM 631 O O . ASN A 1 82 ? 5.921 2.794 -21.870 1.00 61.38 82 ASN A O 1
ATOM 635 N N . GLY A 1 83 ? 7.231 3.168 -20.085 1.00 64.56 83 GLY A N 1
ATOM 636 C CA . GLY A 1 83 ? 7.475 1.759 -19.807 1.00 64.56 83 GLY A CA 1
ATOM 637 C C . GLY A 1 83 ? 6.198 1.020 -19.384 1.00 64.56 83 GLY A C 1
ATOM 638 O O . GLY A 1 83 ? 5.187 1.652 -19.042 1.00 64.56 83 GLY A O 1
ATOM 639 N N . PRO A 1 84 ? 6.232 -0.324 -19.383 1.00 68.88 84 PRO A N 1
ATOM 640 C CA . PRO A 1 84 ? 5.094 -1.135 -18.977 1.00 68.88 84 PRO A CA 1
ATOM 641 C C . PRO A 1 84 ? 4.648 -0.751 -17.568 1.00 68.88 84 PRO A C 1
ATOM 643 O O . PRO A 1 84 ? 5.452 -0.569 -16.656 1.00 68.88 84 PRO A O 1
ATOM 646 N N . THR A 1 85 ? 3.342 -0.581 -17.405 1.00 77.75 85 THR A N 1
ATOM 647 C CA . THR A 1 85 ? 2.760 -0.273 -16.103 1.00 77.75 85 THR A CA 1
ATOM 648 C C . THR A 1 85 ? 2.577 -1.575 -15.333 1.00 77.75 85 THR A C 1
ATOM 650 O O . THR A 1 85 ? 2.100 -2.559 -15.894 1.00 77.75 85 THR A O 1
ATOM 653 N N . PHE A 1 86 ? 2.946 -1.588 -14.056 1.00 78.25 86 PHE A N 1
ATOM 654 C CA . PHE A 1 86 ? 2.892 -2.791 -13.231 1.00 78.25 86 PHE A CA 1
ATOM 655 C C . PHE A 1 86 ? 1.851 -2.632 -12.134 1.00 78.25 86 PHE A C 1
ATOM 657 O O . PHE A 1 86 ? 1.897 -1.668 -11.372 1.00 78.25 86 PHE A O 1
ATOM 664 N N . LEU A 1 87 ? 0.937 -3.592 -12.020 1.00 85.62 87 LEU A N 1
ATOM 665 C CA . LEU A 1 87 ? 0.110 -3.714 -10.829 1.00 85.62 87 LEU A CA 1
ATOM 666 C C . LEU A 1 87 ? 0.952 -4.381 -9.736 1.00 85.62 87 LEU A C 1
ATOM 668 O O . LEU A 1 87 ? 1.531 -5.443 -9.965 1.00 85.62 87 LEU A O 1
ATOM 672 N N . MET A 1 88 ? 1.062 -3.746 -8.575 1.00 84.75 88 MET A N 1
ATOM 673 C CA . MET A 1 88 ? 1.827 -4.271 -7.448 1.00 84.75 88 MET A CA 1
ATOM 674 C C . MET A 1 88 ? 0.941 -4.445 -6.222 1.00 84.75 88 MET A C 1
ATOM 676 O O . MET A 1 88 ? 0.038 -3.631 -6.017 1.00 84.75 88 MET A O 1
ATOM 680 N N . PRO A 1 89 ? 1.194 -5.465 -5.389 1.00 88.38 89 PRO A N 1
ATOM 681 C CA . PRO A 1 89 ? 0.477 -5.603 -4.139 1.00 88.38 89 PRO A CA 1
ATOM 682 C C . PRO A 1 89 ? 0.892 -4.512 -3.148 1.00 88.38 89 PRO A C 1
ATOM 684 O O . PRO A 1 89 ? 2.058 -4.115 -3.070 1.00 88.38 89 PRO A O 1
ATOM 687 N N . MET A 1 90 ? -0.076 -4.035 -2.376 1.00 89.69 90 MET A N 1
ATOM 688 C CA . MET A 1 90 ? 0.160 -3.184 -1.219 1.00 89.69 90 MET A CA 1
ATOM 689 C C . MET A 1 90 ? 0.920 -3.976 -0.141 1.00 89.69 90 MET A C 1
ATOM 691 O O . MET A 1 90 ? 0.705 -5.181 -0.000 1.00 89.69 90 MET A O 1
ATOM 695 N N . PRO A 1 91 ? 1.785 -3.323 0.657 1.00 87.31 91 PRO A N 1
ATOM 696 C CA . PRO A 1 91 ? 2.496 -3.967 1.751 1.00 87.31 91 PRO A CA 1
ATOM 697 C C . PRO A 1 91 ? 1.546 -4.665 2.726 1.00 87.31 91 PRO A C 1
ATOM 699 O O . PRO A 1 91 ? 0.452 -4.163 3.020 1.00 87.31 91 PRO A O 1
ATOM 702 N N . ASN A 1 92 ? 1.996 -5.800 3.264 1.00 88.81 92 ASN A N 1
ATOM 703 C CA . ASN A 1 92 ? 1.285 -6.503 4.326 1.00 88.81 92 ASN A CA 1
ATOM 704 C C . ASN A 1 92 ? 1.008 -5.542 5.494 1.00 88.81 92 ASN A C 1
ATOM 706 O O . ASN A 1 92 ? 1.874 -4.764 5.895 1.00 88.81 92 ASN A O 1
ATOM 710 N N . GLY A 1 93 ? -0.220 -5.571 6.003 1.00 86.69 93 GLY A N 1
ATOM 711 C CA . GLY A 1 93 ? -0.640 -4.746 7.126 1.00 86.69 93 GLY A CA 1
ATOM 712 C C . GLY A 1 93 ? -1.256 -3.407 6.725 1.00 86.69 93 GLY A C 1
ATOM 713 O O . GLY A 1 93 ? -1.814 -2.739 7.597 1.00 86.69 93 GLY A O 1
ATOM 714 N N . THR A 1 94 ? -1.226 -3.032 5.441 1.00 89.00 94 THR A N 1
ATOM 715 C CA . THR A 1 94 ? -1.904 -1.824 4.936 1.00 89.00 94 THR A CA 1
ATOM 716 C C . THR A 1 94 ? -3.401 -1.915 5.213 1.00 89.00 94 THR A C 1
ATOM 718 O O . THR A 1 94 ? -4.023 -2.915 4.861 1.00 89.00 94 THR A O 1
ATOM 721 N N . LEU A 1 95 ? -3.990 -0.893 5.838 1.00 90.44 95 LEU A N 1
ATOM 722 C CA . LEU A 1 95 ? -5.439 -0.845 6.040 1.00 90.44 95 LEU A CA 1
ATOM 723 C C . LEU A 1 95 ? -6.139 -0.750 4.685 1.00 90.44 95 LEU A C 1
ATOM 725 O O . LEU A 1 95 ? -5.770 0.084 3.859 1.00 90.44 95 LEU A O 1
ATOM 729 N N . CYS A 1 96 ? -7.136 -1.601 4.465 1.00 89.25 96 CYS A N 1
ATOM 730 C CA . CYS A 1 96 ? -7.821 -1.714 3.179 1.00 89.25 96 CYS A CA 1
ATOM 731 C C . CYS A 1 96 ? -9.322 -1.426 3.232 1.00 89.25 96 CYS A C 1
ATOM 733 O O . CYS A 1 96 ? -9.945 -1.268 2.180 1.00 89.25 96 CYS A O 1
ATOM 735 N N . ASP A 1 97 ? -9.895 -1.280 4.428 1.00 88.06 97 ASP A N 1
ATOM 736 C CA . ASP A 1 97 ? -11.274 -0.838 4.600 1.00 88.06 97 ASP A CA 1
ATOM 737 C C . ASP A 1 97 ? -11.542 -0.143 5.947 1.00 88.06 97 ASP A C 1
ATOM 739 O O . ASP A 1 97 ? -10.677 0.004 6.814 1.00 88.06 97 ASP A O 1
ATOM 743 N N . LYS A 1 98 ? -12.798 0.284 6.122 1.00 85.75 98 LYS A N 1
ATOM 744 C CA . LYS A 1 98 ? -13.297 0.946 7.337 1.00 85.75 98 LYS A CA 1
ATOM 745 C C . LYS A 1 98 ? -13.421 0.011 8.543 1.00 85.75 98 LYS A C 1
ATOM 747 O O . LYS A 1 98 ? -13.473 0.497 9.669 1.00 85.75 98 LYS A O 1
ATOM 752 N N . LEU A 1 99 ? -13.468 -1.303 8.323 1.00 86.06 99 LEU A N 1
ATOM 753 C CA . LEU A 1 99 ? -13.510 -2.316 9.382 1.00 86.06 99 LEU A CA 1
ATOM 754 C C . LEU A 1 99 ? -12.112 -2.608 9.941 1.00 86.06 99 LEU A C 1
ATOM 756 O O . LEU A 1 99 ? -11.955 -3.474 10.797 1.00 86.06 99 LEU A O 1
ATOM 760 N N . LYS A 1 100 ? -11.111 -1.833 9.502 1.00 85.38 100 LYS A N 1
ATOM 761 C CA . LYS A 1 100 ? -9.701 -1.974 9.857 1.00 85.38 100 LYS A CA 1
ATOM 762 C C . LYS A 1 100 ? -9.119 -3.314 9.405 1.00 85.38 100 LYS A C 1
ATOM 764 O O . LYS A 1 100 ? -8.141 -3.783 9.992 1.00 85.38 100 LYS A O 1
ATOM 769 N N . ASN A 1 101 ? -9.685 -3.905 8.350 1.00 87.94 101 ASN A N 1
ATOM 770 C CA . ASN A 1 101 ? -9.073 -5.051 7.700 1.00 87.94 101 ASN A CA 1
ATOM 771 C C . ASN A 1 101 ? -7.759 -4.629 7.051 1.00 87.94 101 ASN A C 1
ATOM 773 O O . ASN A 1 101 ? -7.547 -3.465 6.686 1.00 87.94 101 ASN A O 1
ATOM 777 N N . ARG A 1 102 ? -6.849 -5.595 6.953 1.00 89.69 102 ARG A N 1
ATOM 778 C CA . ARG A 1 102 ? -5.484 -5.376 6.492 1.00 89.69 102 ARG A CA 1
ATOM 779 C C . ARG A 1 102 ? -5.194 -6.215 5.266 1.00 89.69 102 ARG A C 1
ATOM 781 O O . ARG A 1 102 ? -5.656 -7.348 5.150 1.00 89.69 102 ARG A O 1
ATOM 788 N N . CYS A 1 103 ? -4.387 -5.654 4.378 1.00 90.06 103 CYS A N 1
ATOM 789 C CA . CYS A 1 103 ? -3.871 -6.370 3.233 1.00 90.06 103 CYS A CA 1
ATOM 790 C C . CYS A 1 103 ? -2.965 -7.518 3.693 1.00 90.06 103 CYS A C 1
ATOM 792 O O . CYS A 1 103 ? -2.054 -7.276 4.489 1.00 90.06 103 CYS A O 1
ATOM 794 N N . PRO A 1 104 ? -3.158 -8.739 3.168 1.00 88.56 104 PRO A N 1
ATOM 795 C CA . PRO A 1 104 ? -2.302 -9.890 3.475 1.00 88.56 104 PRO A CA 1
ATOM 796 C C . PRO A 1 104 ? -0.893 -9.782 2.861 1.00 88.56 104 PRO A C 1
ATOM 798 O O . PRO A 1 104 ? -0.006 -10.563 3.194 1.00 88.56 104 PRO A O 1
ATOM 801 N N . GLY A 1 105 ? -0.671 -8.813 1.969 1.00 83.56 105 GLY A N 1
ATOM 802 C CA . GLY A 1 105 ? 0.563 -8.646 1.200 1.00 83.56 105 GLY A CA 1
ATOM 803 C C . GLY A 1 105 ? 0.505 -9.290 -0.187 1.00 83.56 105 GLY A C 1
ATOM 804 O O . GLY A 1 105 ? 1.167 -8.793 -1.086 1.00 83.56 105 GLY A O 1
ATOM 805 N N . ASP A 1 106 ? -0.309 -10.330 -0.384 1.00 81.12 106 ASP A N 1
ATOM 806 C CA . ASP A 1 106 ? -0.696 -10.843 -1.704 1.00 81.12 106 ASP A CA 1
ATOM 807 C C . ASP A 1 106 ? -2.158 -11.315 -1.683 1.00 81.12 106 ASP A C 1
ATOM 809 O O . ASP A 1 106 ? -2.588 -11.974 -0.735 1.00 81.12 106 ASP A O 1
ATOM 813 N N . GLY A 1 107 ? -2.922 -10.959 -2.715 1.00 83.50 107 GLY A N 1
ATOM 814 C CA . GLY A 1 107 ? -4.374 -11.142 -2.776 1.00 83.50 107 GLY A CA 1
ATOM 815 C C . GLY A 1 107 ? -5.192 -9.969 -2.215 1.00 83.50 107 GLY A C 1
ATOM 816 O O . GLY A 1 107 ? -4.658 -8.939 -1.806 1.00 83.50 107 GLY A O 1
ATOM 817 N N . SER A 1 108 ? -6.518 -10.119 -2.241 1.00 87.12 108 SER A N 1
ATOM 818 C CA . SER A 1 108 ? -7.472 -9.056 -1.896 1.00 87.12 108 SER A CA 1
ATOM 819 C C . SER A 1 108 ? -7.560 -8.768 -0.393 1.00 87.12 108 SER A C 1
ATOM 821 O O . SER A 1 108 ? -7.140 -9.563 0.448 1.00 87.12 108 SER A O 1
ATOM 823 N N . CYS A 1 109 ? -8.155 -7.621 -0.056 1.00 87.75 109 CYS A N 1
ATOM 824 C CA . CYS A 1 109 ? -8.469 -7.248 1.319 1.00 87.75 109 CYS A CA 1
ATOM 825 C C . CYS A 1 109 ? -9.324 -8.333 1.983 1.00 87.75 109 CYS A C 1
ATOM 827 O O . CYS A 1 109 ? -10.345 -8.750 1.425 1.00 87.75 109 CYS A O 1
ATOM 829 N N . ALA A 1 110 ? -8.908 -8.785 3.169 1.00 83.06 110 ALA A N 1
ATOM 830 C CA . ALA A 1 110 ? -9.649 -9.786 3.922 1.00 83.06 110 ALA A CA 1
ATOM 831 C C . ALA A 1 110 ? -11.073 -9.283 4.188 1.00 83.06 110 ALA A C 1
ATOM 833 O O . ALA A 1 110 ? -11.266 -8.195 4.730 1.00 83.06 110 ALA A O 1
ATOM 834 N N . THR A 1 111 ? -12.068 -10.073 3.796 1.00 76.38 111 THR A N 1
ATOM 835 C CA . THR A 1 111 ? -13.461 -9.805 4.150 1.00 76.38 111 THR A CA 1
ATOM 836 C C . THR A 1 111 ? -13.734 -10.396 5.531 1.00 76.38 111 THR A C 1
ATOM 838 O O . THR A 1 111 ? -13.260 -11.500 5.818 1.00 76.38 111 THR A O 1
ATOM 841 N N . PRO A 1 112 ? -14.483 -9.698 6.405 1.00 68.38 112 PRO A N 1
ATOM 842 C CA . PRO A 1 112 ? -14.916 -10.293 7.658 1.00 68.38 112 PRO A CA 1
ATOM 843 C C . PRO A 1 112 ? -15.701 -11.574 7.363 1.00 68.38 112 PRO A C 1
ATOM 845 O O . PRO A 1 112 ? -16.428 -11.613 6.362 1.00 68.38 112 PRO A O 1
ATOM 848 N N . PRO A 1 113 ? -15.608 -12.603 8.220 1.00 66.12 113 PRO A N 1
ATOM 849 C CA . PRO A 1 113 ? -16.500 -13.742 8.109 1.00 66.12 113 PRO A CA 1
ATOM 850 C C . PRO A 1 113 ? -17.941 -13.229 8.160 1.00 66.12 113 PRO A C 1
ATOM 852 O O . PRO A 1 113 ? -18.313 -12.479 9.066 1.00 66.12 113 PRO A O 1
ATOM 855 N N . ILE A 1 114 ? -18.735 -13.600 7.154 1.00 65.31 114 ILE A N 1
ATOM 856 C CA . ILE A 1 114 ? -20.173 -13.331 7.152 1.00 65.31 114 ILE A CA 1
ATOM 857 C C . ILE A 1 114 ? -20.720 -13.984 8.428 1.00 65.31 114 ILE A C 1
ATOM 859 O O . ILE A 1 114 ? -20.415 -15.160 8.656 1.00 65.31 114 ILE A O 1
ATOM 863 N N . PRO A 1 115 ? -21.465 -13.258 9.283 1.00 70.31 115 PRO A N 1
ATOM 864 C CA . PRO A 1 115 ? -22.066 -13.863 10.461 1.00 70.31 115 PRO A CA 1
ATOM 865 C C . PRO A 1 115 ? -22.880 -15.076 10.018 1.00 70.31 115 PRO A C 1
ATOM 867 O O . PRO A 1 115 ? -23.713 -14.954 9.119 1.00 70.31 115 PRO A O 1
ATOM 870 N N . ALA A 1 116 ? -22.609 -16.243 10.602 1.00 63.03 116 ALA A N 1
ATOM 871 C CA . ALA A 1 116 ? -23.456 -17.404 10.381 1.00 63.03 116 ALA A CA 1
ATOM 872 C C . ALA A 1 116 ? -24.872 -17.045 10.863 1.00 63.03 116 ALA A C 1
ATOM 874 O O . ALA A 1 116 ? -25.034 -16.629 12.013 1.00 63.03 116 ALA A O 1
ATOM 875 N N . CYS A 1 117 ? -25.847 -17.108 9.952 1.00 56.97 117 CYS A N 1
ATOM 876 C CA . CYS A 1 117 ? -27.265 -16.922 10.254 1.00 56.97 117 CYS A CA 1
ATOM 877 C C . CYS A 1 117 ? -27.843 -18.138 10.978 1.00 56.97 117 CYS A C 1
ATOM 879 O O . CYS A 1 117 ? -27.402 -19.269 10.670 1.00 56.97 117 CYS A O 1
#

Radius of gyration: 16.93 Å; Cα contacts (8 Å, |Δi|>4): 148; chains: 1; bounding box: 52×46×34 Å

Organism: Ixodes ricinus (NCBI:txid34613)

Foldseek 3Di:
DPVPVVQVQLPVLPDCLQDDPVSSVVQVVVVLVVLVVVVVVVVVVVCVPDDDDDPDPQDRWDFRSNQQQLQFQWGWTHGPPRDDIDIAHRQFLRQRDNVRFTGNRHGGTDDPPDPDD

InterPro domains:
  IPR021971 Salivary protein 15 [PF12115] (10-117)

pLDDT: mean 72.69, std 14.82, range [39.47, 90.44]

Mean predicted aligned error: 11.02 Å

Secondary structure (DSSP, 8-state):
--HHHHHHHHHHHS-GGG-SHHHHHHHHHHHHHHHHHHHHHHHHHHTTT---------PPPB--GGGEETTTTEEEEB-SSSPPPEEEEPPTT-B-STT--B--SSSSPPPPPPPP-

Sequence (117 aa):
GTNKETLVLLNNSVPEFVGSYEEKKELLSTFITSCNTKRMNVTSVESKTLANKETATNPSPAISLISLYFHNCTFLCKPPNNGPTFLMPMPNGTLCDKLKNRCPGDGSCATPPIPAC

Nearest PDB structures (foldseek):
  2h7t-assembly1_A  TM=2.945E-01  e=4.718E+00  Homo sapiens

Solvent-accessible surface area (backbone atoms only — not comparable to full-atom values): 6866 Å² total; per-residue (Å²): 140,70,64,63,65,56,48,50,54,46,55,76,43,45,61,68,65,60,51,54,75,66,51,50,49,51,53,49,52,50,51,46,50,52,44,51,54,51,46,52,52,51,51,53,61,49,48,74,75,51,90,71,93,72,97,61,89,75,68,71,56,51,66,54,58,86,41,60,36,41,63,55,18,29,33,43,36,36,45,60,85,85,46,81,69,41,80,39,61,37,60,59,66,42,56,31,41,85,86,66,32,36,14,70,38,68,58,52,34,58,71,78,82,74,78,85,127